Protein AF-A0A8T4L592-F1 (afdb_monomer_lite)

pLDDT: mean 72.27, std 22.19, range [28.91, 94.94]

Sequence (121 aa):
MSDRWGCFIPAGKCLNNVVYQLIYCGCMSDQMQIFRGEVLRFPRLDTVLMIEKAILDAKGDFTVRKLWQKLPKQVMWQTFLAALDYLEYSGKILIDEEKHPIWIWAPRDVERLKKKGLVVK

Secondary structure (DSSP, 8-state):
--------PPP-----S-HHHHSSSSS------S-SS--SSPPPHHHHHHHHHHHHHHTT-S-HHHHHHT-SS---HHHHHHHHHHHHHTTSEEE-TT--EEE---HHHHHHHHHTT----

Foldseek 3Di:
DDDDDDDDDDDDDDDDPPVVVVVPPDDDPPDLDLAPDPQPDEDDPVRLVQLVVLLVVCQQVDALVRSQVPRPDHDPPRNSVSSLSVCVVVVQWDQDPSRGTHGDDDVVVVVVVVVVVDDPD

Structure (mmCIF, N/CA/C/O backbone):
data_AF-A0A8T4L592-F1
#
_entry.id   AF-A0A8T4L592-F1
#
loop_
_atom_site.group_PDB
_atom_site.id
_atom_site.type_symbol
_atom_site.label_atom_id
_atom_site.label_alt_id
_atom_site.label_comp_id
_atom_site.label_asym_id
_atom_site.label_entity_id
_atom_site.label_seq_id
_atom_site.pdbx_PDB_ins_code
_atom_site.Cartn_x
_atom_site.Cartn_y
_atom_site.Cartn_z
_atom_site.occupancy
_atom_site.B_iso_or_equiv
_atom_site.auth_seq_id
_atom_site.auth_comp_id
_atom_site.auth_asym_id
_atom_site.auth_atom_id
_atom_site.pdbx_PDB_model_num
ATOM 1 N N . MET A 1 1 ? 16.582 -18.671 39.415 1.00 35.06 1 MET A N 1
ATOM 2 C CA . MET A 1 1 ? 17.802 -19.359 38.946 1.00 35.06 1 MET A CA 1
ATOM 3 C C . MET A 1 1 ? 17.973 -18.992 37.485 1.00 35.06 1 MET A C 1
ATOM 5 O O . MET A 1 1 ? 17.260 -19.530 36.657 1.00 35.06 1 MET A O 1
ATOM 9 N N . SER A 1 2 ? 18.545 -17.829 37.188 1.00 32.47 2 SER A N 1
ATOM 10 C CA . SER A 1 2 ? 19.969 -17.459 37.293 1.00 32.47 2 SER A CA 1
ATOM 11 C C . SER A 1 2 ? 20.686 -17.744 35.974 1.00 32.47 2 SER A C 1
ATOM 13 O O . SER A 1 2 ? 21.003 -18.891 35.681 1.00 32.47 2 SER A O 1
ATOM 15 N N . ASP A 1 3 ? 20.949 -16.630 35.281 1.00 30.72 3 ASP A N 1
ATOM 16 C CA . ASP A 1 3 ? 22.140 -16.358 34.473 1.00 30.72 3 ASP A CA 1
ATOM 17 C C . ASP A 1 3 ? 22.183 -16.976 33.058 1.00 30.72 3 ASP A C 1
ATOM 19 O O . ASP A 1 3 ? 22.026 -18.174 32.879 1.00 30.72 3 ASP A O 1
ATOM 23 N N . ARG A 1 4 ? 22.263 -16.124 32.013 1.00 33.28 4 ARG A N 1
ATOM 24 C CA . ARG A 1 4 ? 23.529 -15.653 31.376 1.00 33.28 4 ARG A CA 1
ATOM 25 C C . ARG A 1 4 ? 23.894 -16.677 30.295 1.00 33.28 4 ARG A C 1
ATOM 27 O O . ARG A 1 4 ? 23.846 -17.857 30.576 1.00 33.28 4 ARG A O 1
ATOM 34 N N . TRP A 1 5 ? 23.960 -16.339 29.010 1.00 34.44 5 TRP A N 1
ATOM 35 C CA . TRP A 1 5 ? 25.073 -15.730 28.265 1.00 34.44 5 TRP A CA 1
ATOM 36 C C . TRP A 1 5 ? 24.463 -15.159 26.959 1.00 34.44 5 TRP A C 1
ATOM 38 O O . TRP A 1 5 ? 23.613 -15.804 26.362 1.00 34.44 5 TRP A O 1
ATOM 48 N N . GLY A 1 6 ? 24.764 -13.965 26.448 1.00 34.62 6 GLY A N 1
ATOM 49 C CA . GLY A 1 6 ? 26.018 -13.237 26.555 1.00 34.62 6 GLY A CA 1
ATOM 50 C C . GLY A 1 6 ? 27.069 -13.825 25.611 1.00 34.62 6 GLY A C 1
ATOM 51 O O . GLY A 1 6 ? 28.056 -14.359 26.095 1.00 34.62 6 GLY A O 1
ATOM 52 N N . CYS A 1 7 ? 26.873 -13.737 24.292 1.00 33.72 7 CYS A N 1
ATOM 53 C CA . CYS A 1 7 ? 27.932 -13.969 23.299 1.00 33.72 7 CYS A CA 1
ATOM 54 C C . CYS A 1 7 ? 28.096 -12.673 22.492 1.00 33.72 7 CYS A C 1
ATOM 56 O O . CYS A 1 7 ? 27.263 -12.346 21.657 1.00 33.72 7 CYS A O 1
ATOM 58 N N . PHE A 1 8 ? 28.946 -11.753 22.945 1.00 33.56 8 PHE A N 1
ATOM 59 C CA . PHE A 1 8 ? 30.393 -11.720 22.690 1.00 33.56 8 PHE A CA 1
ATOM 60 C C . PHE A 1 8 ? 30.676 -11.429 21.212 1.00 33.56 8 PHE A C 1
ATOM 62 O O . PHE A 1 8 ? 30.747 -12.328 20.383 1.00 33.56 8 PHE A O 1
ATOM 69 N N . ILE A 1 9 ? 30.812 -10.137 20.908 1.00 41.34 9 ILE A N 1
ATOM 70 C CA . ILE A 1 9 ? 31.336 -9.622 19.642 1.00 41.34 9 ILE A CA 1
ATOM 71 C C . ILE A 1 9 ? 32.865 -9.725 19.717 1.00 41.34 9 ILE A C 1
ATOM 73 O O . ILE A 1 9 ? 33.450 -9.053 20.570 1.00 41.34 9 ILE A O 1
ATOM 77 N N . PRO A 1 10 ? 33.551 -10.487 18.846 1.00 37.53 10 PRO A N 1
ATOM 78 C CA . PRO A 1 10 ? 34.976 -10.309 18.656 1.00 37.53 10 PRO A CA 1
ATOM 79 C C . PRO A 1 10 ? 35.221 -9.312 17.518 1.00 37.53 10 PRO A C 1
ATOM 81 O O . PRO A 1 10 ? 34.747 -9.467 16.392 1.00 37.53 10 PRO A O 1
ATOM 84 N N . ALA A 1 11 ? 35.987 -8.272 17.832 1.00 37.50 11 ALA A N 1
ATOM 85 C CA . ALA A 1 11 ? 36.531 -7.335 16.867 1.00 37.50 11 ALA A CA 1
ATOM 86 C C . ALA A 1 11 ? 37.763 -7.932 16.162 1.00 37.50 11 ALA A C 1
ATOM 88 O O . ALA A 1 11 ? 38.691 -8.394 16.820 1.00 37.50 11 ALA A O 1
ATOM 89 N N . GLY A 1 12 ? 37.818 -7.785 14.834 1.00 36.28 12 GLY A N 1
ATOM 90 C CA . GLY A 1 12 ? 39.073 -7.513 14.129 1.00 36.28 12 GLY A CA 1
ATOM 91 C C . GLY A 1 12 ? 39.583 -8.545 13.114 1.00 36.28 12 GLY A C 1
ATOM 92 O O . GLY A 1 12 ? 40.281 -9.481 13.479 1.00 36.28 12 GLY A O 1
ATOM 93 N N . LYS A 1 13 ? 39.423 -8.180 11.830 1.00 31.86 13 LYS A N 1
ATOM 94 C CA . LYS A 1 13 ? 40.489 -7.886 10.838 1.00 31.86 13 LYS A CA 1
ATOM 95 C C . LYS A 1 13 ? 40.472 -8.707 9.531 1.00 31.86 13 LYS A C 1
ATOM 97 O O . LYS A 1 13 ? 40.564 -9.924 9.524 1.00 31.86 13 LYS A O 1
ATOM 102 N N . CYS A 1 14 ? 40.536 -7.917 8.452 1.00 28.91 14 CYS A N 1
ATOM 103 C CA . CYS A 1 14 ? 41.103 -8.169 7.120 1.00 28.91 14 CYS A CA 1
ATOM 104 C C . CYS A 1 14 ? 40.239 -8.845 6.038 1.00 28.91 14 CYS A C 1
ATOM 106 O O . CYS A 1 14 ? 40.088 -10.057 5.969 1.00 28.91 14 CYS A O 1
ATOM 108 N N . LEU A 1 15 ? 39.757 -7.957 5.155 1.00 45.19 15 LEU A N 1
ATOM 109 C CA . LEU A 1 15 ? 39.393 -8.096 3.744 1.00 45.19 15 LEU A CA 1
ATOM 110 C C . LEU A 1 15 ? 39.600 -9.477 3.103 1.00 45.19 15 LEU A C 1
ATOM 112 O O . LEU A 1 15 ? 40.727 -9.904 2.887 1.00 45.19 15 LEU A O 1
ATOM 116 N N . ASN A 1 16 ? 38.500 -10.054 2.622 1.00 38.59 16 ASN A N 1
ATOM 117 C CA . ASN A 1 16 ? 38.268 -10.254 1.191 1.00 38.59 16 ASN A CA 1
ATOM 118 C C . ASN A 1 16 ? 36.754 -10.306 0.952 1.00 38.59 16 ASN A C 1
ATOM 120 O O . ASN A 1 16 ? 35.998 -10.707 1.829 1.00 38.59 16 ASN A O 1
ATOM 124 N N . ASN A 1 17 ? 36.339 -9.797 -0.204 1.00 41.94 17 ASN A N 1
ATOM 125 C CA . ASN A 1 17 ? 34.996 -9.397 -0.637 1.00 41.94 17 ASN A CA 1
ATOM 126 C C . ASN A 1 17 ? 33.906 -10.501 -0.564 1.00 41.94 17 ASN A C 1
ATOM 128 O O . ASN A 1 17 ? 33.361 -10.922 -1.576 1.00 41.94 17 ASN A O 1
ATOM 132 N N . VAL A 1 18 ? 33.597 -10.964 0.650 1.00 40.19 18 VAL A N 1
ATOM 133 C CA . VAL A 1 18 ? 32.529 -11.914 1.026 1.00 40.19 18 VAL A CA 1
ATOM 134 C C . VAL A 1 18 ? 31.605 -11.257 2.072 1.00 40.19 18 VAL A C 1
ATOM 136 O O . VAL A 1 18 ? 30.894 -11.909 2.828 1.00 40.19 18 VAL A O 1
ATOM 139 N N . VAL A 1 19 ? 31.597 -9.920 2.130 1.00 41.78 19 VAL A N 1
ATOM 140 C CA . VAL A 1 19 ? 30.759 -9.147 3.067 1.00 41.78 19 VAL A CA 1
ATOM 141 C C . VAL A 1 19 ? 29.292 -9.131 2.623 1.00 41.78 19 VAL A C 1
ATOM 143 O O . VAL A 1 19 ? 28.398 -9.014 3.455 1.00 41.78 19 VAL A O 1
ATOM 146 N N . TYR A 1 20 ? 29.015 -9.359 1.337 1.00 47.62 20 TYR A N 1
ATOM 147 C CA . TYR A 1 20 ? 27.638 -9.432 0.845 1.00 47.62 20 TYR A CA 1
ATOM 148 C C . TYR A 1 20 ? 26.911 -10.727 1.221 1.00 47.62 20 TYR A C 1
ATOM 150 O O . TYR A 1 20 ? 25.690 -10.741 1.181 1.00 47.62 20 TYR A O 1
ATOM 158 N N . GLN A 1 21 ? 27.604 -11.790 1.641 1.00 37.69 21 GLN A N 1
ATOM 159 C CA . GLN A 1 21 ? 26.932 -13.048 1.994 1.00 37.69 21 GLN A CA 1
ATOM 160 C C . GLN A 1 21 ? 26.489 -13.097 3.470 1.00 37.69 21 GLN A C 1
ATOM 162 O O . GLN A 1 21 ? 25.516 -13.768 3.798 1.00 37.69 21 GLN A O 1
ATOM 167 N N . LEU A 1 22 ? 27.169 -12.376 4.370 1.00 37.19 22 LEU A N 1
ATOM 168 C CA . LEU A 1 22 ? 26.910 -12.442 5.818 1.00 37.19 22 LEU A CA 1
ATOM 169 C C . LEU A 1 22 ? 25.925 -11.381 6.334 1.00 37.19 22 LEU A C 1
ATOM 171 O O . LEU A 1 22 ? 25.441 -11.517 7.451 1.00 37.19 22 LEU A O 1
ATOM 175 N N . ILE A 1 23 ? 25.553 -10.387 5.519 1.00 43.59 23 ILE A N 1
ATOM 176 C CA . ILE A 1 23 ? 24.402 -9.508 5.811 1.00 43.59 23 ILE A CA 1
ATOM 177 C C . ILE A 1 23 ? 23.076 -10.244 5.533 1.00 43.59 23 ILE A C 1
ATOM 179 O O . ILE A 1 23 ? 22.082 -10.002 6.208 1.00 43.59 23 ILE A O 1
ATOM 183 N N . TYR A 1 24 ? 23.067 -11.219 4.617 1.00 49.53 24 TYR A N 1
ATOM 184 C CA . TYR A 1 24 ? 21.886 -12.044 4.326 1.00 49.53 24 TYR A CA 1
ATOM 185 C C . TYR A 1 24 ? 21.773 -13.312 5.190 1.00 49.53 24 TYR A C 1
ATOM 187 O O . TYR A 1 24 ? 20.911 -14.152 4.940 1.00 49.53 24 TYR A O 1
ATOM 195 N N . CYS A 1 25 ? 22.605 -13.467 6.222 1.00 39.28 25 CYS A N 1
ATOM 196 C CA . CYS A 1 25 ? 22.580 -14.626 7.107 1.00 39.28 25 CYS A CA 1
ATOM 197 C C . CYS A 1 25 ? 22.158 -14.195 8.521 1.00 39.28 25 CYS A C 1
ATOM 199 O O . CYS A 1 25 ? 23.012 -13.923 9.359 1.00 39.28 25 CYS A O 1
ATOM 201 N N . GLY A 1 26 ? 20.844 -14.144 8.798 1.00 48.72 26 GLY A N 1
ATOM 202 C CA . GLY A 1 26 ? 20.370 -14.299 10.183 1.00 48.72 26 GLY A CA 1
ATOM 203 C C . GLY A 1 26 ? 19.060 -13.647 10.632 1.00 48.72 26 GLY A C 1
ATOM 204 O O . GLY A 1 26 ? 18.532 -14.102 11.639 1.00 48.72 26 GLY A O 1
ATOM 205 N N . CYS A 1 27 ? 18.505 -12.624 9.968 1.00 40.78 27 CYS A N 1
ATOM 206 C CA . CYS A 1 27 ? 17.282 -11.983 10.485 1.00 40.78 27 CYS A CA 1
ATOM 207 C C . CYS A 1 27 ? 16.546 -11.129 9.440 1.00 40.78 27 CYS A C 1
ATOM 209 O O . CYS A 1 27 ? 16.580 -9.912 9.521 1.00 40.78 27 CYS A O 1
ATOM 211 N N . MET A 1 28 ? 15.910 -11.741 8.435 1.00 42.62 28 MET A N 1
ATOM 212 C CA . MET A 1 28 ? 14.715 -11.158 7.791 1.00 42.62 28 MET A CA 1
ATOM 213 C C . MET A 1 28 ? 14.106 -12.145 6.794 1.00 42.62 28 MET A C 1
ATOM 215 O O . MET A 1 28 ? 14.265 -12.050 5.582 1.00 42.62 28 MET A O 1
ATOM 219 N N . SER A 1 29 ? 13.439 -13.167 7.311 1.00 38.91 29 SER A N 1
ATOM 220 C CA . SER A 1 29 ? 12.476 -13.946 6.521 1.00 38.91 29 SER A CA 1
ATOM 221 C C . SER A 1 29 ? 11.430 -14.585 7.427 1.00 38.91 29 SER A C 1
ATOM 223 O O . SER A 1 29 ? 11.021 -15.722 7.241 1.00 38.91 29 SER A O 1
ATOM 225 N N . ASP A 1 30 ? 10.947 -13.805 8.390 1.00 42.22 30 ASP A N 1
ATOM 226 C CA . ASP A 1 30 ? 9.573 -13.938 8.854 1.00 42.22 30 ASP A CA 1
ATOM 227 C C . ASP A 1 30 ? 8.814 -12.726 8.260 1.00 42.22 30 ASP A C 1
ATOM 229 O O . ASP A 1 30 ? 9.032 -11.607 8.697 1.00 42.22 30 ASP A O 1
ATOM 233 N N . GLN A 1 31 ? 7.940 -12.795 7.252 1.00 42.41 31 GLN A N 1
ATOM 234 C CA . GLN A 1 31 ? 7.160 -13.910 6.738 1.00 42.41 31 GLN A CA 1
ATOM 235 C C . GLN A 1 31 ? 6.678 -13.617 5.313 1.00 42.41 31 GLN A C 1
ATOM 237 O O . GLN A 1 31 ? 5.913 -12.680 5.107 1.00 42.41 31 GLN A O 1
ATOM 242 N N . MET A 1 32 ? 7.008 -14.485 4.358 1.00 40.03 32 MET A N 1
ATOM 243 C CA . MET A 1 32 ? 6.130 -14.701 3.20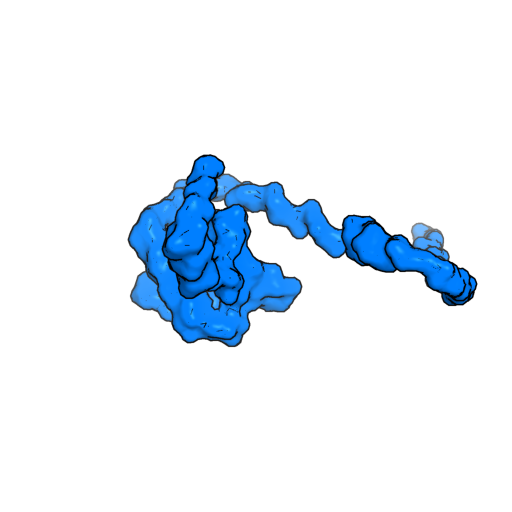9 1.00 40.03 32 MET A CA 1
ATOM 244 C C . MET A 1 32 ? 5.002 -15.622 3.693 1.00 40.03 32 MET A C 1
ATOM 246 O O . MET A 1 32 ? 5.103 -16.843 3.607 1.00 40.03 32 MET A O 1
ATOM 250 N N . GLN A 1 33 ? 3.965 -15.052 4.301 1.00 48.81 33 GLN A N 1
ATOM 251 C CA . GLN A 1 33 ? 2.755 -15.782 4.683 1.00 48.81 33 GLN A CA 1
ATOM 252 C C . GL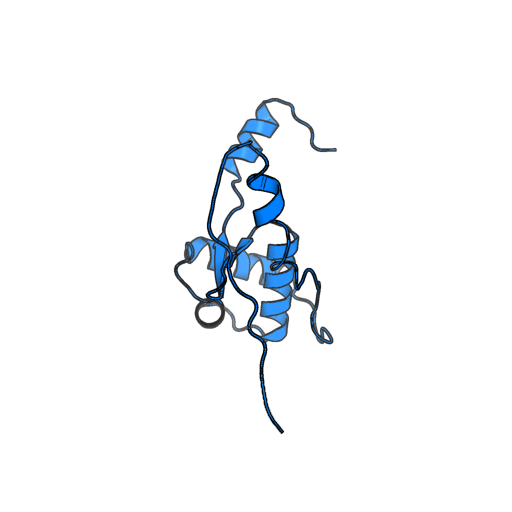N A 1 33 ? 1.581 -15.034 4.070 1.00 48.81 33 GLN A C 1
ATOM 254 O O . GLN A 1 33 ? 1.183 -13.988 4.567 1.00 48.81 33 GLN A O 1
ATOM 259 N N . ILE A 1 34 ? 1.070 -15.573 2.961 1.00 53.38 34 ILE A N 1
ATOM 260 C CA . ILE A 1 34 ? 0.103 -14.903 2.084 1.00 53.38 34 ILE A CA 1
ATOM 261 C C . ILE A 1 34 ? -1.221 -14.580 2.801 1.00 53.38 34 ILE A C 1
ATOM 263 O O . ILE A 1 34 ? -1.927 -13.713 2.319 1.00 53.38 34 ILE A O 1
ATOM 267 N N . PHE A 1 35 ? -1.523 -15.165 3.970 1.00 57.62 35 PHE A N 1
ATOM 268 C CA . PHE A 1 35 ? -2.583 -14.708 4.882 1.00 57.62 35 PHE A CA 1
ATOM 269 C C . PHE A 1 35 ? -2.323 -15.232 6.310 1.00 57.62 35 PHE A C 1
ATOM 271 O O . PHE A 1 35 ? -2.526 -16.414 6.574 1.00 57.62 35 PHE A O 1
ATOM 278 N N . ARG A 1 36 ? -1.894 -14.389 7.265 1.00 57.53 36 ARG A N 1
ATOM 279 C CA . ARG A 1 36 ? -1.621 -14.808 8.669 1.00 57.53 36 ARG A CA 1
ATOM 280 C C . ARG A 1 36 ? -2.879 -15.075 9.530 1.00 57.53 36 ARG A C 1
ATOM 282 O O . ARG A 1 36 ? -2.813 -15.013 10.756 1.00 57.53 36 ARG A O 1
ATOM 289 N N . GLY A 1 37 ? -4.032 -15.360 8.928 1.00 58.38 37 GLY A N 1
ATOM 290 C CA . GLY A 1 37 ? -5.279 -15.657 9.639 1.00 58.38 37 GLY A CA 1
ATOM 291 C C . GLY A 1 37 ? -6.387 -16.111 8.693 1.00 58.38 37 GLY A C 1
ATOM 292 O O . GLY A 1 37 ? -6.265 -15.953 7.479 1.00 58.38 37 GLY A O 1
ATOM 293 N N . GLU A 1 38 ? -7.468 -16.677 9.236 1.00 59.94 38 GLU A N 1
ATOM 294 C CA . GLU A 1 38 ? -8.637 -17.056 8.436 1.00 59.94 38 GLU A CA 1
ATOM 295 C C . GLU A 1 38 ? -9.187 -15.832 7.688 1.00 59.94 38 GLU A C 1
ATOM 297 O O . GLU A 1 38 ? -9.764 -14.911 8.274 1.00 59.94 38 GLU A O 1
ATOM 302 N N . VAL A 1 39 ? -8.992 -15.805 6.367 1.00 63.47 39 VAL A N 1
ATOM 303 C CA . VAL A 1 39 ? -9.531 -14.753 5.505 1.00 63.47 39 VAL A CA 1
ATOM 304 C C . VAL A 1 39 ? -11.038 -14.937 5.412 1.00 63.47 39 VAL A C 1
ATOM 306 O O . VAL A 1 39 ? -11.549 -15.641 4.547 1.00 63.47 39 VAL A O 1
ATOM 309 N N . LEU A 1 40 ? -11.772 -14.259 6.291 1.00 67.62 40 LEU A N 1
ATOM 310 C CA . LEU A 1 40 ? -13.238 -14.236 6.261 1.00 67.62 40 LEU A CA 1
ATOM 311 C C . LEU A 1 40 ? -13.789 -13.708 4.928 1.00 67.62 40 LEU A C 1
ATOM 313 O O . LEU A 1 40 ? -14.887 -14.080 4.512 1.00 67.62 40 LEU A O 1
ATOM 317 N N . ARG A 1 41 ? -13.061 -12.796 4.268 1.00 72.44 41 ARG A N 1
ATOM 318 C CA . ARG A 1 41 ? -13.490 -12.193 3.004 1.00 72.44 41 ARG A CA 1
ATOM 319 C C . ARG A 1 41 ? -12.328 -11.652 2.183 1.00 72.44 41 ARG A C 1
ATOM 321 O O . ARG A 1 41 ? -11.577 -10.796 2.651 1.00 72.44 41 ARG A O 1
ATOM 328 N N . PHE A 1 42 ? -12.267 -12.069 0.924 1.00 82.81 42 PHE A N 1
ATOM 329 C CA . PHE A 1 42 ? -11.307 -11.540 -0.037 1.00 82.81 42 PHE A CA 1
ATOM 330 C C . PHE A 1 42 ? -11.682 -10.129 -0.517 1.00 82.81 42 PHE A C 1
ATOM 332 O O . PHE A 1 42 ? -12.872 -9.831 -0.699 1.00 82.81 42 PHE A O 1
ATOM 339 N N . PRO A 1 43 ? -10.685 -9.253 -0.744 1.00 88.81 43 PRO A N 1
ATOM 340 C CA . PRO A 1 43 ? -10.914 -7.966 -1.375 1.00 88.81 43 PRO A CA 1
ATOM 341 C C . PRO A 1 43 ? -11.372 -8.164 -2.819 1.00 88.81 43 PRO A C 1
ATOM 343 O O . PRO A 1 43 ? -10.893 -9.030 -3.548 1.00 88.81 43 PRO A O 1
ATOM 346 N N . ARG A 1 44 ? -12.304 -7.320 -3.251 1.00 92.44 44 ARG A N 1
ATOM 347 C CA . ARG A 1 44 ? -12.666 -7.205 -4.663 1.00 92.44 44 ARG A CA 1
ATOM 348 C C . ARG A 1 44 ? -11.651 -6.318 -5.389 1.00 92.44 44 ARG A C 1
ATOM 350 O O . ARG A 1 44 ? -10.987 -5.488 -4.767 1.00 92.44 44 ARG A O 1
ATOM 357 N N . LEU A 1 45 ? -11.587 -6.439 -6.714 1.00 93.62 45 LEU A N 1
ATOM 358 C CA . LEU A 1 45 ? -10.665 -5.657 -7.545 1.00 93.62 45 LEU A CA 1
ATOM 359 C C . LEU A 1 45 ? -10.829 -4.138 -7.358 1.00 93.62 45 LEU A C 1
ATOM 361 O O . LEU A 1 45 ? -9.836 -3.422 -7.292 1.00 93.62 45 LEU A O 1
ATOM 365 N N . ASP A 1 46 ? -12.063 -3.647 -7.206 1.00 94.06 46 ASP A N 1
ATOM 366 C CA . ASP A 1 46 ? -12.344 -2.227 -6.942 1.00 94.06 46 ASP A CA 1
ATOM 367 C C . ASP A 1 46 ? -11.637 -1.715 -5.678 1.00 94.06 46 ASP A C 1
ATOM 369 O O . ASP A 1 46 ? -11.111 -0.604 -5.648 1.00 94.06 46 ASP A O 1
ATOM 373 N N . THR A 1 47 ? -11.588 -2.557 -4.649 1.00 93.81 47 THR A N 1
ATOM 374 C CA . THR A 1 47 ? -10.973 -2.257 -3.359 1.00 93.81 47 THR A CA 1
ATOM 375 C C . THR A 1 47 ? -9.454 -2.238 -3.467 1.00 93.81 47 THR A C 1
ATOM 377 O O . THR A 1 47 ? -8.822 -1.324 -2.945 1.00 93.81 47 THR A O 1
ATOM 380 N N . VAL A 1 48 ? -8.870 -3.198 -4.189 1.00 94.19 48 VAL A N 1
ATOM 381 C CA . VAL A 1 48 ? -7.421 -3.238 -4.437 1.00 94.19 48 VAL A CA 1
ATOM 382 C C . VAL A 1 48 ? -6.980 -1.993 -5.210 1.00 94.19 48 VAL A C 1
ATOM 384 O O . VAL A 1 48 ? -6.066 -1.303 -4.773 1.00 94.19 48 VAL A O 1
ATOM 387 N N . LEU A 1 49 ? -7.685 -1.635 -6.290 1.00 94.56 49 LEU A N 1
ATOM 388 C CA . LEU A 1 49 ? -7.385 -0.437 -7.087 1.00 94.56 49 LEU A CA 1
ATOM 389 C C . LEU A 1 49 ? -7.525 0.862 -6.278 1.00 94.56 49 LEU A C 1
ATOM 391 O O . LEU A 1 49 ? -6.775 1.815 -6.487 1.00 94.56 49 LEU A O 1
ATOM 395 N N . MET A 1 50 ? -8.487 0.923 -5.355 1.00 94.94 50 MET A N 1
ATOM 396 C CA . MET A 1 50 ? -8.646 2.060 -4.446 1.00 94.94 50 MET A CA 1
ATOM 397 C C . MET A 1 50 ? -7.452 2.192 -3.491 1.00 94.94 50 MET A C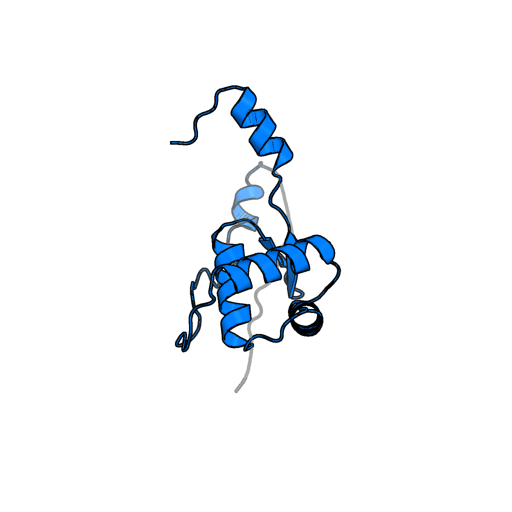 1
ATOM 399 O O . MET A 1 50 ? -6.962 3.300 -3.283 1.00 94.94 50 MET A O 1
ATOM 403 N N . ILE A 1 51 ? -6.976 1.076 -2.932 1.00 94.12 51 ILE A N 1
ATOM 404 C CA . ILE A 1 51 ? -5.815 1.052 -2.033 1.00 94.12 51 ILE A CA 1
ATOM 405 C C . ILE A 1 51 ? -4.536 1.410 -2.797 1.00 94.12 51 ILE A C 1
ATOM 407 O O . ILE A 1 51 ? -3.763 2.228 -2.308 1.00 94.12 51 ILE A O 1
ATOM 411 N N . GLU A 1 52 ? -4.341 0.885 -4.011 1.00 93.06 52 GLU A N 1
ATOM 412 C CA . GLU A 1 52 ? -3.201 1.243 -4.869 1.00 93.06 52 GLU A CA 1
ATOM 413 C C . GLU A 1 52 ? -3.117 2.758 -5.098 1.00 93.06 52 GLU A C 1
ATOM 415 O O . GLU A 1 52 ? -2.057 3.353 -4.911 1.00 93.06 52 GLU A O 1
ATOM 420 N N . LYS A 1 53 ? -4.241 3.401 -5.440 1.00 93.38 53 LYS A N 1
ATOM 421 C CA . LYS A 1 53 ? -4.298 4.863 -5.604 1.00 93.38 53 LYS A CA 1
ATOM 422 C C . LYS A 1 53 ? -3.939 5.597 -4.316 1.00 93.38 53 LYS A C 1
ATOM 424 O O . LYS A 1 53 ? -3.131 6.515 -4.348 1.00 93.38 53 LYS A O 1
ATOM 429 N N . ALA A 1 54 ? -4.481 5.156 -3.183 1.00 93.19 54 ALA A N 1
ATOM 430 C CA . ALA A 1 54 ? -4.187 5.776 -1.897 1.00 93.19 54 ALA A CA 1
ATOM 431 C C . ALA A 1 54 ? -2.694 5.682 -1.527 1.00 93.19 54 ALA A C 1
ATOM 433 O O . ALA A 1 54 ? -2.151 6.632 -0.973 1.00 93.19 54 ALA A O 1
ATOM 434 N N . ILE A 1 55 ? -2.021 4.571 -1.852 1.00 92.12 55 ILE A N 1
ATOM 435 C CA . ILE A 1 55 ? -0.573 4.401 -1.630 1.00 92.12 55 ILE A CA 1
ATOM 436 C C . ILE A 1 55 ? 0.233 5.323 -2.553 1.00 92.12 55 ILE A C 1
ATOM 438 O O . ILE A 1 55 ? 1.182 5.966 -2.104 1.00 92.12 55 ILE A O 1
ATOM 442 N N . LEU A 1 56 ? -0.157 5.426 -3.826 1.00 90.25 56 LEU A N 1
ATOM 443 C CA . LEU A 1 56 ? 0.473 6.335 -4.789 1.00 90.25 56 LEU A CA 1
ATOM 444 C C . LEU A 1 56 ? 0.371 7.801 -4.345 1.00 90.25 56 LEU A C 1
ATOM 446 O O . LEU A 1 56 ? 1.361 8.532 -4.401 1.00 90.25 56 LEU A O 1
ATOM 450 N N . ASP A 1 57 ? -0.800 8.210 -3.860 1.00 90.12 57 ASP A N 1
ATOM 451 C CA . ASP A 1 57 ? -1.045 9.570 -3.372 1.00 90.12 57 ASP A C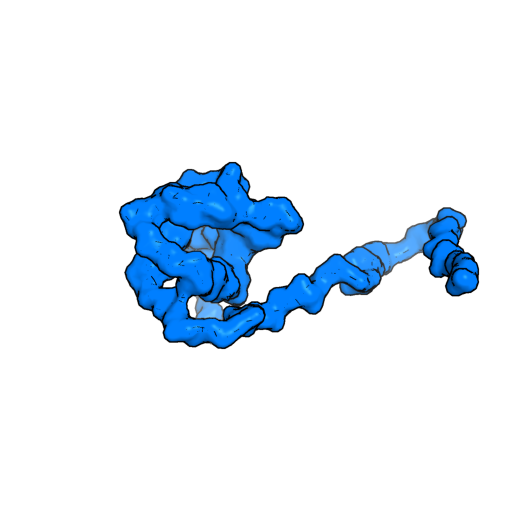A 1
ATOM 452 C C . ASP A 1 57 ? -0.304 9.852 -2.054 1.00 90.12 57 ASP A C 1
ATOM 454 O O . ASP A 1 57 ? 0.099 10.987 -1.795 1.00 90.12 57 ASP A O 1
ATOM 458 N N . ALA A 1 58 ? -0.095 8.818 -1.231 1.00 87.25 58 ALA A N 1
ATOM 459 C CA . ALA A 1 58 ? 0.600 8.898 0.051 1.00 87.25 58 ALA A CA 1
ATOM 460 C C . ALA A 1 58 ? 2.115 9.108 -0.060 1.00 87.25 58 ALA A C 1
ATOM 462 O O . ALA A 1 58 ? 2.714 9.564 0.908 1.00 87.25 58 ALA A O 1
ATOM 463 N N . LYS A 1 59 ? 2.738 8.731 -1.187 1.00 82.56 59 LYS A N 1
ATOM 464 C CA . LYS A 1 59 ? 4.191 8.848 -1.441 1.00 82.56 59 LYS A CA 1
ATOM 465 C C . LYS A 1 59 ? 5.109 8.300 -0.327 1.00 82.56 59 LYS A C 1
ATOM 467 O O . LYS A 1 59 ? 6.259 8.710 -0.235 1.00 82.56 59 LYS A O 1
ATOM 472 N N . GLY A 1 60 ? 4.628 7.353 0.481 1.00 79.12 60 GLY A N 1
ATOM 473 C CA . GLY A 1 60 ? 5.383 6.761 1.596 1.00 79.12 60 GLY A CA 1
ATOM 474 C C . GLY A 1 60 ? 5.291 7.514 2.931 1.00 79.12 60 GLY A C 1
ATOM 475 O O . GLY A 1 60 ? 5.820 7.030 3.924 1.00 79.12 60 GLY A O 1
ATOM 476 N N . ASP A 1 61 ? 4.561 8.632 3.007 1.00 81.06 61 ASP A N 1
ATOM 477 C CA . ASP A 1 61 ? 4.492 9.475 4.214 1.00 81.06 61 ASP A CA 1
ATOM 478 C C . ASP A 1 61 ? 3.508 8.955 5.284 1.00 81.06 61 ASP A C 1
ATOM 480 O O . ASP A 1 61 ? 3.429 9.479 6.402 1.00 81.06 61 ASP A O 1
ATOM 484 N N . PHE A 1 62 ? 2.685 7.951 4.956 1.00 84.38 62 PHE A N 1
ATOM 485 C CA . PHE A 1 62 ? 1.644 7.448 5.854 1.00 84.38 62 PHE A CA 1
ATOM 486 C C . PHE A 1 62 ? 1.934 6.043 6.347 1.00 84.38 62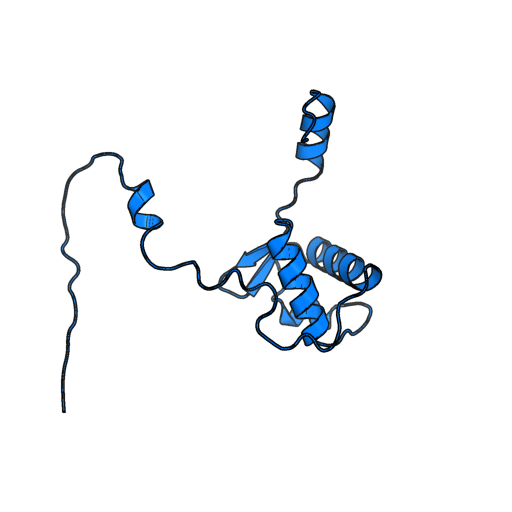 PHE A C 1
ATOM 488 O O . PHE A 1 62 ? 2.079 5.115 5.567 1.00 84.38 62 PHE A O 1
ATOM 495 N N . THR A 1 63 ? 1.871 5.852 7.662 1.00 87.62 63 THR A N 1
ATOM 496 C CA . THR A 1 63 ? 1.802 4.520 8.269 1.00 87.62 63 THR A CA 1
ATOM 497 C C . THR A 1 63 ? 0.552 3.776 7.780 1.00 87.62 63 THR A C 1
ATOM 499 O O . THR A 1 63 ? -0.500 4.396 7.586 1.00 87.62 63 THR A O 1
ATOM 502 N N . VAL A 1 64 ? 0.605 2.444 7.688 1.00 87.06 64 VAL A N 1
ATOM 503 C CA . VAL A 1 64 ? -0.513 1.566 7.264 1.00 87.06 64 VAL A CA 1
ATOM 504 C C . VAL A 1 64 ? -1.864 1.934 7.912 1.00 87.06 64 VAL A C 1
ATOM 506 O O . VAL A 1 64 ? -2.897 1.989 7.244 1.00 87.06 64 VAL A O 1
ATOM 509 N N . ARG A 1 65 ? -1.878 2.265 9.212 1.00 87.94 65 ARG A N 1
ATOM 510 C CA . ARG A 1 65 ? -3.102 2.677 9.929 1.00 87.94 65 ARG A CA 1
ATOM 511 C C . ARG A 1 65 ? -3.662 4.021 9.450 1.00 87.94 65 ARG A C 1
ATOM 513 O O . ARG A 1 65 ? -4.877 4.163 9.326 1.00 87.94 65 ARG A O 1
ATOM 520 N N . LYS A 1 66 ? -2.796 5.006 9.198 1.00 90.06 66 LYS A N 1
ATOM 521 C CA . LYS A 1 66 ? -3.197 6.328 8.684 1.00 90.06 66 LYS A CA 1
ATOM 522 C C . LYS A 1 66 ? -3.713 6.212 7.252 1.00 90.06 66 LYS A C 1
ATOM 524 O O . LYS A 1 66 ? -4.695 6.863 6.909 1.00 90.06 66 LYS A O 1
ATOM 529 N N . LEU A 1 67 ? -3.088 5.348 6.452 1.00 91.69 67 LEU A N 1
ATOM 530 C CA . LEU A 1 67 ? -3.536 5.040 5.099 1.00 91.69 67 LEU A CA 1
ATOM 531 C C . LEU A 1 67 ? -4.966 4.480 5.108 1.00 91.69 67 LEU A C 1
ATOM 533 O O . LEU A 1 67 ? -5.821 5.006 4.403 1.00 91.69 67 LEU A O 1
ATOM 537 N N . TRP A 1 68 ? -5.252 3.497 5.969 1.00 90.69 68 TRP A N 1
ATOM 538 C CA . TRP A 1 68 ? -6.599 2.933 6.126 1.00 90.69 68 TRP A CA 1
ATOM 539 C C . TRP A 1 68 ? -7.653 3.988 6.502 1.00 90.69 68 TRP A C 1
ATOM 541 O O . TRP A 1 68 ? -8.749 3.993 5.946 1.00 90.69 68 TRP A O 1
ATOM 551 N N . GLN A 1 69 ? -7.314 4.918 7.400 1.00 90.75 69 GLN A N 1
ATOM 552 C CA . GLN A 1 69 ? -8.218 5.996 7.825 1.00 90.75 69 GLN A CA 1
ATOM 553 C C . GLN A 1 69 ? -8.514 7.022 6.725 1.00 90.75 69 GLN A C 1
ATOM 555 O O . GLN A 1 69 ? -9.582 7.628 6.738 1.00 90.75 69 GLN A O 1
ATOM 560 N N . LYS A 1 70 ? -7.582 7.231 5.789 1.00 90.81 70 LYS A N 1
ATOM 561 C CA . LYS A 1 70 ? -7.727 8.186 4.681 1.00 90.81 70 LYS A CA 1
ATOM 562 C C . LYS A 1 70 ? -8.433 7.612 3.453 1.00 90.81 70 LYS A C 1
ATOM 564 O O . LYS A 1 70 ? -8.644 8.347 2.490 1.00 90.81 70 LYS A O 1
ATOM 569 N N . LEU A 1 71 ? -8.789 6.326 3.457 1.00 92.00 71 LEU A N 1
ATOM 570 C CA . LEU A 1 71 ? -9.478 5.718 2.324 1.00 92.00 71 LEU A CA 1
ATOM 571 C C . LEU A 1 71 ? -10.839 6.395 2.087 1.00 92.00 71 LEU A C 1
ATOM 573 O O . LEU A 1 71 ? -11.581 6.632 3.042 1.00 92.00 71 LEU A O 1
ATOM 577 N N . PRO A 1 72 ? -11.220 6.642 0.820 1.00 91.00 72 PRO A N 1
ATOM 578 C CA . PRO A 1 72 ? -12.498 7.279 0.494 1.00 91.00 72 PRO A CA 1
ATOM 579 C C . PRO A 1 72 ? -13.699 6.405 0.877 1.00 91.00 72 PRO A C 1
ATOM 581 O O . PRO A 1 72 ? -14.792 6.908 1.121 1.00 91.00 72 PRO A O 1
ATOM 584 N N . LYS A 1 73 ? -13.499 5.085 0.948 1.00 92.31 73 LYS A N 1
ATOM 585 C CA . LYS A 1 73 ? -14.479 4.119 1.431 1.00 92.31 73 LYS A CA 1
ATOM 586 C C . LYS A 1 73 ? -13.849 3.279 2.531 1.00 92.31 73 LYS A C 1
ATOM 588 O O . LYS A 1 73 ? -12.810 2.657 2.310 1.00 92.31 73 LYS A O 1
ATOM 593 N N . GLN A 1 74 ? -14.508 3.210 3.686 1.00 90.19 74 GLN A N 1
ATOM 594 C CA . GLN A 1 74 ? -14.066 2.312 4.743 1.00 90.19 74 GLN A CA 1
ATOM 595 C C . GLN A 1 74 ? -14.236 0.851 4.329 1.00 90.19 74 GLN A C 1
ATOM 597 O O . GLN A 1 74 ? -15.296 0.414 3.875 1.00 90.19 74 GLN A O 1
ATOM 602 N N . VAL A 1 75 ? -13.161 0.102 4.523 1.00 90.69 75 VAL A N 1
ATOM 603 C CA . VAL A 1 75 ? -13.083 -1.341 4.315 1.00 90.69 75 VAL A CA 1
ATOM 604 C C . VAL A 1 75 ? -12.752 -2.000 5.640 1.00 90.69 75 VAL A C 1
ATOM 606 O O . VAL A 1 75 ? -12.117 -1.394 6.504 1.00 90.69 75 VAL A O 1
ATOM 609 N N . MET A 1 76 ? -13.164 -3.252 5.811 1.00 89.31 76 MET A N 1
ATOM 610 C CA . MET A 1 76 ? -12.791 -4.007 7.000 1.00 89.31 76 MET A CA 1
ATOM 611 C C . MET A 1 76 ? -11.265 -4.132 7.076 1.00 89.31 76 MET A C 1
ATOM 613 O O . MET A 1 76 ? -10.608 -4.390 6.068 1.00 89.31 76 MET A O 1
ATOM 617 N N . TRP A 1 77 ? -10.716 -3.979 8.281 1.00 87.44 77 TRP A N 1
ATOM 618 C CA . TRP A 1 77 ? -9.274 -4.035 8.526 1.00 87.44 77 TRP A CA 1
ATOM 619 C C . TRP A 1 77 ? -8.622 -5.306 7.959 1.00 87.44 77 TRP A C 1
ATOM 621 O O . TRP A 1 77 ? -7.599 -5.224 7.290 1.00 87.44 77 TRP A O 1
ATOM 631 N N . GLN A 1 78 ? -9.269 -6.462 8.128 1.00 83.81 78 GLN A N 1
ATOM 632 C CA . GLN A 1 78 ? -8.797 -7.745 7.592 1.00 83.81 78 GLN A CA 1
ATOM 633 C C . GLN A 1 78 ? -8.686 -7.734 6.060 1.00 83.81 78 GLN A C 1
ATOM 635 O O . GLN A 1 78 ? -7.677 -8.145 5.502 1.00 83.81 78 GLN A O 1
ATOM 640 N N . THR A 1 79 ? -9.698 -7.201 5.369 1.00 88.38 79 THR A N 1
ATOM 641 C CA . THR A 1 79 ? -9.705 -7.075 3.902 1.00 88.38 79 THR A CA 1
ATOM 642 C C . THR A 1 79 ? -8.651 -6.083 3.404 1.00 88.38 79 THR A C 1
ATOM 644 O O . THR A 1 79 ? -8.105 -6.258 2.318 1.00 88.38 79 THR A O 1
ATOM 647 N N . PHE A 1 80 ? -8.356 -5.047 4.189 1.00 89.94 80 PHE A N 1
ATOM 648 C CA . PHE A 1 80 ? -7.289 -4.096 3.890 1.00 89.94 80 PHE A CA 1
ATOM 649 C C . PHE A 1 80 ? -5.901 -4.727 4.026 1.00 89.94 80 PHE A C 1
ATOM 651 O O . PHE A 1 80 ? -5.098 -4.595 3.109 1.00 89.94 80 PHE A O 1
ATOM 658 N N . LEU A 1 81 ? -5.647 -5.456 5.118 1.00 87.50 81 LEU A N 1
ATOM 659 C CA . LEU A 1 81 ? -4.403 -6.208 5.301 1.00 87.50 81 LEU A CA 1
ATOM 660 C C . LEU A 1 81 ? -4.211 -7.245 4.190 1.00 87.50 81 LEU A C 1
ATOM 662 O O . LEU A 1 81 ? -3.183 -7.236 3.533 1.00 87.50 81 LEU A O 1
ATOM 666 N N . ALA A 1 82 ? -5.253 -8.021 3.882 1.00 87.25 82 ALA A N 1
ATOM 667 C CA . ALA A 1 82 ? -5.273 -8.961 2.763 1.00 87.25 82 ALA A CA 1
ATOM 668 C C . ALA A 1 82 ? -4.876 -8.325 1.416 1.00 87.25 82 ALA A C 1
ATOM 670 O O . ALA A 1 82 ? -4.194 -8.939 0.598 1.00 87.25 82 ALA A O 1
ATOM 671 N N . ALA A 1 83 ? -5.329 -7.095 1.162 1.00 90.75 83 ALA A N 1
ATOM 672 C CA . ALA A 1 83 ? -4.973 -6.370 -0.051 1.00 90.75 83 ALA A CA 1
ATOM 673 C C . ALA A 1 83 ? -3.521 -5.868 -0.026 1.00 90.75 83 ALA A C 1
ATOM 675 O O . ALA A 1 83 ? -2.867 -5.900 -1.064 1.00 90.75 83 ALA A O 1
ATOM 676 N N . LEU A 1 84 ? -3.016 -5.419 1.127 1.00 89.69 84 LEU A N 1
ATOM 677 C CA . LEU A 1 84 ? -1.615 -5.020 1.276 1.00 89.69 84 LEU A CA 1
ATOM 678 C C . LEU A 1 84 ? -0.669 -6.208 1.103 1.00 89.69 84 LEU A C 1
ATOM 680 O O . LEU A 1 84 ? 0.270 -6.095 0.321 1.00 89.69 84 LEU A O 1
ATOM 684 N N . ASP A 1 85 ? -0.975 -7.346 1.726 1.00 87.25 85 ASP A N 1
ATOM 685 C CA . ASP A 1 85 ? -0.206 -8.588 1.589 1.00 87.25 85 ASP A CA 1
ATOM 686 C C . ASP A 1 85 ? -0.133 -9.018 0.114 1.00 87.25 85 ASP A C 1
ATOM 688 O O . ASP A 1 85 ? 0.929 -9.368 -0.398 1.00 87.25 85 ASP A O 1
ATOM 692 N N . TYR A 1 86 ? -1.250 -8.918 -0.619 1.00 89.12 86 TYR A N 1
ATOM 693 C CA . TYR A 1 86 ? -1.272 -9.182 -2.059 1.00 89.12 86 TYR A CA 1
ATOM 694 C C . TYR A 1 86 ? -0.402 -8.201 -2.860 1.00 89.12 86 TYR A C 1
ATOM 696 O O . TYR A 1 86 ? 0.305 -8.606 -3.785 1.00 89.12 86 TYR A O 1
ATOM 704 N N . LEU A 1 87 ? -0.450 -6.906 -2.538 1.00 89.88 87 LEU A N 1
ATOM 705 C CA . LEU A 1 87 ? 0.338 -5.894 -3.243 1.00 89.88 87 LEU A CA 1
ATOM 706 C C . LEU A 1 87 ? 1.840 -6.061 -2.986 1.00 89.88 87 LEU A C 1
ATOM 708 O O . LEU A 1 87 ? 2.629 -5.905 -3.922 1.00 89.88 87 LEU A O 1
ATOM 712 N N . GLU A 1 88 ? 2.219 -6.413 -1.760 1.00 87.94 88 GLU A N 1
ATOM 713 C CA . GLU A 1 88 ? 3.594 -6.737 -1.382 1.00 87.94 88 GLU A CA 1
ATOM 714 C C . GLU A 1 88 ? 4.065 -8.014 -2.088 1.00 87.94 88 GLU A C 1
ATOM 716 O O . GLU A 1 88 ? 5.100 -8.000 -2.751 1.00 87.94 88 GLU A O 1
ATOM 721 N N . TYR A 1 89 ? 3.247 -9.074 -2.084 1.00 86.62 89 TYR A N 1
ATOM 722 C CA . TYR A 1 89 ? 3.514 -10.308 -2.831 1.00 86.62 89 TYR A CA 1
ATOM 723 C C . TYR A 1 89 ? 3.695 -10.059 -4.336 1.00 86.62 89 TYR A C 1
ATOM 725 O O . TYR A 1 89 ? 4.576 -10.638 -4.969 1.00 86.62 89 TYR A O 1
ATOM 733 N N . SER A 1 90 ? 2.892 -9.165 -4.920 1.00 87.81 90 SER A N 1
ATOM 734 C CA . SER A 1 90 ? 3.018 -8.782 -6.332 1.00 87.81 90 SER A CA 1
ATOM 735 C C . SER A 1 90 ? 4.269 -7.945 -6.643 1.00 87.81 90 SER A C 1
ATOM 737 O O . SER A 1 90 ? 4.526 -7.646 -7.810 1.00 87.81 90 SER A O 1
ATOM 739 N N . GLY A 1 91 ? 5.034 -7.541 -5.621 1.00 87.88 91 GLY A N 1
ATOM 740 C CA . GLY A 1 91 ? 6.249 -6.740 -5.757 1.00 87.88 91 GLY A CA 1
ATOM 741 C C . GLY A 1 91 ? 5.990 -5.287 -6.156 1.00 87.88 91 GLY A C 1
ATOM 742 O O . GLY A 1 91 ? 6.880 -4.626 -6.692 1.00 87.88 91 GLY A O 1
ATOM 743 N N . LYS A 1 92 ? 4.768 -4.776 -5.951 1.00 88.31 92 LYS A N 1
ATOM 744 C CA . LYS A 1 92 ? 4.433 -3.377 -6.264 1.00 88.31 92 LYS A CA 1
ATOM 745 C C . LYS A 1 92 ? 4.791 -2.421 -5.135 1.00 88.31 92 LYS A C 1
ATOM 747 O O . LYS A 1 92 ? 5.119 -1.259 -5.398 1.00 88.31 92 LYS A O 1
ATOM 752 N N . ILE A 1 93 ? 4.701 -2.910 -3.901 1.00 90.56 93 ILE A N 1
ATOM 753 C CA . ILE A 1 93 ? 4.958 -2.152 -2.679 1.00 90.56 93 ILE A CA 1
ATOM 754 C C . ILE A 1 93 ? 5.956 -2.894 -1.792 1.00 90.56 93 ILE A C 1
ATOM 756 O O . ILE A 1 93 ? 6.065 -4.114 -1.869 1.00 90.56 93 ILE A O 1
ATOM 760 N N . LEU A 1 94 ? 6.644 -2.140 -0.943 1.00 86.50 94 LEU A N 1
ATOM 761 C CA . LEU A 1 94 ? 7.454 -2.640 0.165 1.00 86.50 94 LEU A CA 1
ATOM 762 C C . LEU A 1 94 ? 6.941 -2.023 1.459 1.00 86.50 94 LEU A C 1
ATOM 764 O O . LEU A 1 94 ? 6.586 -0.843 1.474 1.00 86.50 94 LEU A O 1
ATOM 768 N N . ILE A 1 95 ? 6.902 -2.801 2.534 1.00 83.75 95 ILE A N 1
ATOM 769 C CA . ILE A 1 95 ? 6.553 -2.297 3.859 1.00 83.75 95 ILE A CA 1
ATOM 770 C C . ILE A 1 95 ? 7.837 -2.191 4.681 1.00 83.75 95 ILE A C 1
ATOM 772 O O . ILE A 1 95 ? 8.534 -3.178 4.888 1.00 83.75 95 ILE A O 1
ATOM 776 N N . ASP A 1 96 ? 8.151 -0.976 5.126 1.00 83.12 96 ASP A N 1
ATOM 777 C CA . ASP A 1 96 ? 9.313 -0.711 5.979 1.00 83.12 96 ASP A CA 1
ATOM 778 C C . ASP A 1 96 ? 9.110 -1.250 7.411 1.00 83.12 96 ASP A C 1
ATOM 780 O O . ASP A 1 96 ? 7.979 -1.538 7.821 1.00 83.12 96 ASP A O 1
ATOM 784 N N . GLU A 1 97 ? 10.174 -1.325 8.212 1.00 78.62 97 GLU A N 1
ATOM 785 C CA . GLU A 1 97 ? 10.130 -1.790 9.610 1.00 78.62 97 GLU A CA 1
ATOM 786 C C . GLU A 1 97 ? 9.148 -0.967 10.464 1.00 78.62 97 GLU A C 1
ATOM 788 O O . GLU A 1 97 ? 8.429 -1.492 11.320 1.00 78.62 97 GLU A O 1
ATOM 793 N N . GLU A 1 98 ? 9.033 0.329 10.163 1.00 78.31 98 GLU A N 1
ATOM 794 C CA . GLU A 1 98 ? 8.091 1.254 10.798 1.00 78.31 98 GLU A CA 1
ATOM 795 C C . GLU A 1 98 ? 6.650 1.159 10.251 1.00 78.31 98 GLU A C 1
ATOM 797 O O . GLU A 1 98 ? 5.768 1.934 10.638 1.00 78.31 98 GLU A O 1
ATOM 802 N N . LYS A 1 99 ? 6.370 0.185 9.377 1.00 81.56 99 LYS A N 1
ATOM 803 C CA . LYS A 1 99 ? 5.065 -0.054 8.737 1.00 81.56 99 LYS A CA 1
ATOM 804 C C . LYS A 1 99 ? 4.620 1.099 7.838 1.00 81.56 99 LYS A C 1
ATOM 806 O O . LYS A 1 99 ? 3.443 1.490 7.839 1.00 81.56 99 LYS A O 1
ATOM 811 N N . HIS A 1 100 ? 5.554 1.629 7.057 1.00 86.31 100 HIS A N 1
ATOM 812 C CA . HIS A 1 100 ? 5.282 2.573 5.977 1.00 86.31 100 HIS A CA 1
ATOM 813 C C . HIS A 1 100 ? 5.222 1.806 4.644 1.00 86.31 100 HIS A C 1
ATOM 815 O O . HIS A 1 100 ? 6.209 1.170 4.279 1.00 86.31 100 HIS A O 1
ATOM 821 N N . PRO A 1 101 ? 4.081 1.809 3.926 1.00 87.25 101 PRO A N 1
ATOM 822 C CA . PRO A 1 101 ? 3.976 1.214 2.604 1.00 87.25 101 PRO A CA 1
ATOM 823 C C . PRO A 1 101 ? 4.582 2.165 1.565 1.00 87.25 101 PRO A C 1
ATOM 825 O O . PRO A 1 101 ? 4.056 3.249 1.301 1.00 87.25 101 PRO A O 1
ATOM 828 N N . ILE A 1 102 ? 5.686 1.739 0.965 1.00 87.25 102 ILE A N 1
ATOM 829 C CA . ILE A 1 102 ? 6.438 2.467 -0.054 1.00 87.25 102 ILE A CA 1
ATOM 830 C C . ILE A 1 102 ? 6.112 1.867 -1.422 1.00 87.25 102 ILE A C 1
ATOM 832 O O . ILE A 1 102 ? 6.182 0.655 -1.623 1.00 87.25 102 ILE A O 1
ATOM 836 N N . TRP A 1 103 ? 5.768 2.721 -2.384 1.00 89.81 103 TRP A N 1
ATOM 837 C CA . TRP A 1 103 ? 5.521 2.300 -3.761 1.00 89.81 103 TRP A CA 1
ATOM 838 C C . TRP A 1 103 ? 6.836 2.169 -4.536 1.00 89.81 103 TRP A C 1
ATOM 840 O O . TRP A 1 103 ? 7.548 3.158 -4.708 1.00 89.81 103 TRP A O 1
ATOM 850 N N . ILE A 1 104 ? 7.135 0.972 -5.049 1.00 89.56 104 ILE A N 1
ATOM 851 C CA . ILE A 1 104 ? 8.381 0.693 -5.789 1.00 89.56 104 ILE A CA 1
ATOM 852 C C . ILE A 1 104 ? 8.169 0.434 -7.281 1.00 89.56 104 ILE A C 1
ATOM 854 O O . ILE A 1 104 ? 9.116 0.485 -8.065 1.00 89.56 104 ILE A O 1
ATOM 858 N N . TRP A 1 105 ? 6.934 0.164 -7.705 1.00 89.00 105 TRP A N 1
ATOM 859 C CA . TRP A 1 105 ? 6.657 -0.170 -9.097 1.00 89.00 105 TRP A CA 1
ATOM 860 C C . TRP A 1 105 ? 6.885 1.023 -10.038 1.00 89.00 105 TRP A C 1
ATOM 862 O O . TRP A 1 105 ? 6.180 2.034 -9.969 1.00 89.00 105 TRP A O 1
ATOM 872 N N . ALA A 1 106 ? 7.831 0.870 -10.970 1.00 86.69 106 ALA A N 1
ATOM 873 C CA . ALA A 1 106 ? 8.236 1.895 -11.931 1.00 86.69 106 ALA A CA 1
ATOM 874 C C . ALA A 1 106 ? 7.692 1.608 -13.352 1.00 86.69 106 ALA A C 1
ATOM 876 O O . ALA A 1 106 ? 8.371 0.990 -14.178 1.00 86.69 106 ALA A O 1
ATOM 877 N N . PRO A 1 107 ? 6.483 2.089 -13.710 1.00 84.44 107 PRO A N 1
ATOM 878 C CA . PRO A 1 107 ? 5.860 1.770 -14.998 1.00 84.44 107 PRO A CA 1
ATOM 879 C C . PRO A 1 107 ? 6.630 2.328 -16.205 1.00 84.44 107 PRO A C 1
ATOM 881 O O . PRO A 1 107 ? 6.616 1.728 -17.279 1.00 84.44 107 PRO A O 1
ATOM 884 N N . ARG A 1 108 ? 7.335 3.456 -16.037 1.00 85.75 108 ARG A N 1
ATOM 885 C CA . ARG A 1 108 ? 8.101 4.106 -17.117 1.00 85.75 108 ARG A CA 1
ATOM 886 C C . ARG A 1 108 ? 9.273 3.255 -17.593 1.00 85.75 108 ARG A C 1
ATOM 888 O O . ARG A 1 108 ? 9.550 3.193 -18.791 1.00 85.75 108 ARG A O 1
ATOM 895 N N . ASP A 1 109 ? 9.952 2.594 -16.663 1.00 84.75 109 ASP A N 1
ATOM 896 C CA . ASP A 1 109 ? 11.087 1.736 -16.985 1.00 84.75 109 ASP A CA 1
ATOM 897 C C . ASP A 1 109 ? 10.619 0.470 -17.702 1.00 84.75 109 ASP A C 1
ATOM 899 O O . ASP A 1 109 ? 11.207 0.078 -18.711 1.00 84.75 109 ASP A O 1
ATOM 903 N N . VAL A 1 110 ? 9.491 -0.094 -17.267 1.00 85.69 110 VAL A N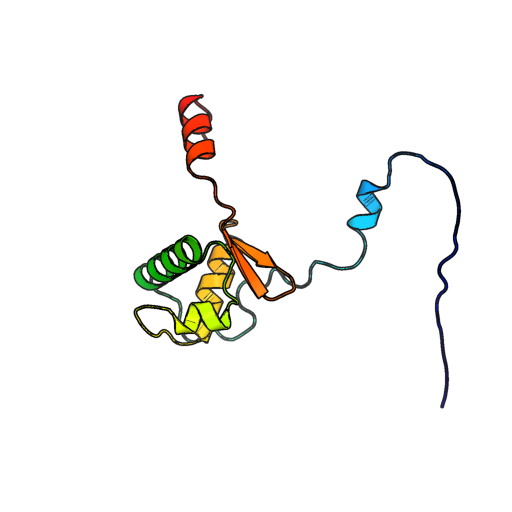 1
ATOM 904 C CA . VAL A 1 110 ? 8.846 -1.235 -17.927 1.00 85.69 110 VAL A CA 1
ATOM 905 C C . VAL A 1 110 ? 8.433 -0.887 -19.358 1.00 85.69 110 VAL A C 1
ATOM 907 O O . VAL A 1 110 ? 8.685 -1.665 -20.276 1.00 85.69 110 VAL A O 1
ATOM 910 N N . GLU A 1 111 ? 7.848 0.290 -19.590 1.00 85.94 111 GLU A N 1
ATOM 911 C CA . GLU A 1 111 ? 7.478 0.728 -20.940 1.00 85.94 111 GLU A CA 1
ATOM 912 C C . GLU A 1 111 ? 8.707 0.900 -21.848 1.00 85.94 111 GLU A C 1
ATOM 914 O O . GLU A 1 111 ? 8.696 0.481 -23.008 1.00 85.94 111 GLU A O 1
ATOM 919 N N . ARG A 1 112 ? 9.804 1.451 -21.312 1.00 86.38 112 ARG A N 1
ATOM 920 C CA . ARG A 1 112 ? 11.078 1.561 -22.036 1.00 86.38 112 ARG A CA 1
ATOM 921 C C . ARG A 1 112 ? 11.631 0.188 -22.420 1.00 86.38 112 ARG A C 1
ATOM 923 O O . ARG A 1 112 ? 12.140 0.036 -23.528 1.00 86.38 112 ARG A O 1
ATOM 930 N N . LEU A 1 113 ? 11.536 -0.803 -21.536 1.00 85.88 113 LEU A N 1
ATOM 931 C CA . LEU A 1 113 ? 11.980 -2.174 -21.809 1.00 85.88 113 LEU A CA 1
ATOM 932 C C . LEU A 1 113 ? 11.090 -2.871 -22.846 1.00 85.88 113 LEU A C 1
ATOM 934 O O . LEU A 1 113 ? 11.614 -3.512 -23.755 1.00 85.88 113 LEU A O 1
ATOM 938 N N . LYS A 1 114 ? 9.768 -2.663 -22.789 1.00 84.94 114 LYS A N 1
ATOM 939 C CA . LYS A 1 114 ? 8.824 -3.162 -23.805 1.00 84.94 114 LYS A CA 1
ATOM 940 C C . LYS A 1 114 ? 9.142 -2.615 -25.198 1.00 84.94 114 LYS A C 1
ATOM 942 O O . LYS A 1 114 ? 9.172 -3.379 -26.157 1.00 84.94 114 LYS A O 1
ATOM 947 N N . LYS A 1 115 ? 9.457 -1.317 -25.313 1.00 87.75 115 LYS A N 1
ATOM 948 C CA . LYS A 1 115 ? 9.867 -0.685 -26.587 1.00 87.75 115 LYS A CA 1
ATOM 949 C C . LYS A 1 115 ? 11.151 -1.282 -27.170 1.00 87.75 115 LYS A C 1
ATOM 951 O O . LYS A 1 115 ? 11.323 -1.272 -28.381 1.00 87.75 115 LYS A O 1
ATOM 956 N N . LYS A 1 116 ? 12.032 -1.825 -26.325 1.00 86.81 116 LYS A N 1
ATOM 957 C CA . LYS A 1 116 ? 13.260 -2.517 -26.748 1.00 86.81 116 LYS A CA 1
ATOM 958 C C . LYS A 1 116 ? 13.024 -3.965 -27.209 1.00 86.81 116 LYS A C 1
ATOM 960 O O . LYS A 1 116 ? 13.987 -4.638 -27.551 1.00 86.81 116 LYS A O 1
ATOM 965 N N . GLY A 1 117 ? 11.776 -4.446 -27.228 1.00 83.12 117 GLY A N 1
ATOM 966 C CA . GLY A 1 117 ? 11.425 -5.778 -27.733 1.00 83.12 117 GLY A CA 1
ATOM 967 C C . GLY A 1 117 ? 11.636 -6.923 -26.738 1.00 83.12 117 GLY A C 1
ATOM 968 O O . GLY A 1 117 ? 11.574 -8.085 -27.128 1.00 83.12 117 GLY A O 1
ATOM 969 N N . LEU A 1 118 ? 11.868 -6.627 -25.455 1.00 76.94 118 LEU A N 1
ATOM 970 C CA . LEU A 1 118 ? 11.927 -7.652 -24.413 1.00 76.94 118 LEU A CA 1
ATOM 971 C C . LEU A 1 118 ? 10.509 -8.150 -24.112 1.00 76.94 118 LEU A C 1
ATOM 973 O O . LEU A 1 118 ? 9.703 -7.444 -23.503 1.00 76.94 118 LEU A O 1
ATOM 977 N N . VAL A 1 119 ? 10.208 -9.370 -24.552 1.00 73.31 119 VAL A N 1
ATOM 978 C CA . VAL A 1 119 ? 8.973 -10.079 -24.207 1.00 73.31 119 VAL A CA 1
ATOM 979 C C . VAL A 1 119 ? 9.241 -10.881 -22.941 1.00 73.31 119 VAL A C 1
ATOM 981 O O . VAL A 1 119 ? 9.976 -11.866 -22.973 1.00 73.31 119 VAL A O 1
ATOM 984 N N . VAL A 1 120 ? 8.663 -10.448 -21.822 1.00 66.69 120 VAL A N 1
ATOM 985 C CA . VAL A 1 120 ? 8.600 -11.272 -20.609 1.00 66.69 120 VAL A CA 1
ATOM 986 C C . VAL A 1 120 ? 7.584 -12.378 -20.904 1.00 66.69 120 VAL A C 1
ATOM 988 O O . VAL A 1 120 ? 6.403 -12.073 -21.074 1.00 66.69 120 VAL A O 1
ATOM 991 N N . LYS A 1 121 ? 8.065 -13.612 -21.098 1.00 47.12 121 LYS A N 1
ATOM 992 C CA . LYS A 1 121 ? 7.228 -14.811 -21.255 1.00 47.12 121 LYS A CA 1
ATOM 993 C C . LYS A 1 121 ? 6.852 -15.379 -19.898 1.00 47.12 121 LYS A C 1
ATOM 995 O O . LYS A 1 121 ? 7.730 -15.349 -19.009 1.00 47.12 121 LYS A O 1
#

Radius of gyration: 20.46 Å; chains: 1; bounding box: 56×29×67 Å

Organism: NCBI:txid3101447